Protein AF-A0A378MW44-F1 (afdb_monomer)

Nearest PDB structures (foldseek):
  3v97-assembly2_B  TM=9.265E-01  e=2.730E-07  Escherichia coli K-12
  3v8v-assembly2_B  TM=9.244E-01  e=1.580E-06  Escherichia coli K-12
  3bus-assembly2_B  TM=8.574E-01  e=3.652E-01  Lentzea aerocolonigenes
  1vq1-assembly2_B  TM=9.169E-01  e=4.653E-01  Thermotoga maritima MSB8
  6zqg-assembly1_JL  TM=7.078E-01  e=7.109E-01  Saccharomyces cerevisiae S288C

Sequence (117 aa):
MCGSGTLLIEAAQIAANIAPQLHRKHWGFNAWKGHQQAMWKAVLDEAFRNVELGAVGENCNSSLQKMFFGFDLDHRVLTKAKQNAKNAGVDHLIQWQQGDVAALKKSDSGKNRHGGV

Foldseek 3Di:
DCFLVVVVLVVLCVVLVQDPCLVPPDDPCPPPPPDDVVVVVVVSVVNVVSNVCSCVDPSNDVPLQQQEEAEDQDVVRLVSNLVVSVVSVRNRNYHYDYDDPVPDDDDPPPDPDDDDD

pLDDT: mean 84.61, std 18.56, range [35.59, 98.25]

Organism: Mannheimia haemolytica (NCBI:txid75985)

Mean predicted aligned error: 7.58 Å

Radius of gyration: 18.02 Å; Cα contacts (8 Å, |Δi|>4): 115; chains: 1; bounding box: 45×41×47 Å

Solvent-accessible surface area (backbone atoms only — not comparable to full-atom values): 7178 Å² total; per-residue (Å²): 105,38,56,59,30,59,72,60,44,57,50,44,30,60,75,49,53,44,56,83,70,74,86,61,89,79,59,85,55,78,81,39,91,84,53,58,64,69,62,53,48,52,56,51,52,51,45,52,49,44,35,54,46,48,58,69,36,94,88,34,49,100,73,66,59,63,78,40,78,40,32,22,72,52,62,70,35,46,54,48,16,53,52,48,21,51,77,69,75,43,40,78,40,46,43,77,46,76,38,56,70,91,73,66,71,87,76,84,88,73,83,86,82,85,86,82,132

Structure (mmCIF, N/CA/C/O backbone):
data_AF-A0A378MW44-F1
#
_entry.id   AF-A0A378MW44-F1
#
loop_
_atom_site.group_PDB
_atom_site.id
_atom_site.type_symbol
_atom_site.label_atom_id
_atom_site.label_alt_id
_atom_site.label_comp_id
_atom_site.label_asym_id
_atom_site.label_entity_id
_atom_site.label_seq_id
_atom_site.pdbx_PDB_ins_code
_atom_site.Cartn_x
_atom_site.Cartn_y
_atom_site.Cartn_z
_atom_site.occupancy
_atom_site.B_iso_or_equiv
_atom_site.auth_seq_id
_atom_site.auth_comp_id
_atom_site.auth_asym_id
_atom_site.auth_atom_id
_atom_site.pdbx_PDB_model_num
ATOM 1 N N . MET A 1 1 ? 4.199 -1.643 -17.427 1.00 92.38 1 MET A N 1
ATOM 2 C CA . MET A 1 1 ? 3.154 -0.615 -17.266 1.00 92.38 1 MET A CA 1
ATOM 3 C C . MET A 1 1 ? 2.516 -0.792 -15.900 1.00 92.38 1 MET A C 1
ATOM 5 O O . MET A 1 1 ? 1.745 -1.726 -15.720 1.00 92.38 1 MET A O 1
ATOM 9 N N . CYS A 1 2 ? 2.885 0.033 -14.923 1.00 95.81 2 CYS A N 1
ATOM 10 C CA . CYS A 1 2 ? 2.317 0.010 -13.572 1.00 95.81 2 CYS A CA 1
ATOM 11 C C . CYS A 1 2 ? 1.408 1.215 -13.290 1.00 95.81 2 CYS A C 1
ATOM 13 O O . CYS A 1 2 ? 0.735 1.233 -12.258 1.00 95.81 2 CYS A O 1
ATOM 15 N N . GLY A 1 3 ? 1.381 2.218 -14.175 1.00 97.38 3 GLY A N 1
ATOM 16 C CA . GLY A 1 3 ? 0.568 3.419 -14.023 1.00 97.38 3 GLY A CA 1
ATOM 17 C C . GLY A 1 3 ? 0.812 4.111 -12.682 1.00 97.38 3 GLY A C 1
ATOM 18 O O . GLY A 1 3 ? 1.950 4.360 -12.288 1.00 97.38 3 GLY A O 1
ATOM 19 N N . SER A 1 4 ? -0.275 4.382 -11.955 1.00 96.94 4 SER A N 1
ATOM 20 C CA . SER A 1 4 ? -0.276 4.970 -10.607 1.00 96.94 4 SER A CA 1
ATOM 21 C C . SER A 1 4 ? 0.200 4.028 -9.496 1.00 96.94 4 SER A C 1
ATOM 23 O O . SER A 1 4 ? 0.205 4.433 -8.333 1.00 96.94 4 SER A O 1
ATOM 25 N N . GLY A 1 5 ? 0.555 2.783 -9.821 1.00 97.56 5 GLY A N 1
ATOM 26 C CA . GLY A 1 5 ? 1.094 1.809 -8.877 1.00 97.56 5 GLY A CA 1
ATOM 27 C C . GLY A 1 5 ? 0.061 1.053 -8.042 1.00 97.56 5 GLY A C 1
ATOM 28 O O . GLY A 1 5 ? 0.467 0.228 -7.233 1.00 97.56 5 GLY A O 1
ATOM 29 N N . THR A 1 6 ? -1.244 1.281 -8.238 1.00 97.69 6 THR A N 1
ATOM 30 C CA . THR A 1 6 ? -2.317 0.736 -7.383 1.00 97.69 6 THR A CA 1
ATOM 31 C C . THR A 1 6 ? -2.202 -0.773 -7.174 1.00 97.69 6 THR A C 1
ATOM 33 O O . THR A 1 6 ? -2.151 -1.213 -6.037 1.00 97.69 6 THR A O 1
ATOM 36 N N . LEU A 1 7 ? -2.056 -1.565 -8.242 1.00 97.69 7 LEU A N 1
ATOM 37 C CA . LEU A 1 7 ? -1.959 -3.026 -8.117 1.00 97.69 7 LEU A CA 1
ATOM 38 C C . LEU A 1 7 ? -0.788 -3.480 -7.233 1.00 97.69 7 LEU A C 1
ATOM 40 O O . LEU A 1 7 ? -0.943 -4.402 -6.440 1.00 97.69 7 LEU A O 1
ATOM 44 N N . LEU A 1 8 ? 0.374 -2.832 -7.353 1.00 96.81 8 LEU A N 1
ATOM 45 C CA . LEU A 1 8 ? 1.544 -3.179 -6.543 1.00 96.81 8 LEU A CA 1
ATOM 46 C C . LEU A 1 8 ? 1.399 -2.704 -5.098 1.00 96.81 8 LEU A C 1
ATOM 48 O O . LEU A 1 8 ? 1.868 -3.386 -4.197 1.00 96.81 8 LEU A O 1
ATOM 52 N N . ILE A 1 9 ? 0.750 -1.560 -4.878 1.00 96.19 9 ILE A N 1
ATOM 53 C CA . ILE A 1 9 ? 0.501 -1.019 -3.538 1.00 96.19 9 ILE A CA 1
ATOM 54 C C . ILE A 1 9 ? -0.451 -1.933 -2.763 1.00 96.19 9 ILE A C 1
ATOM 56 O O . ILE A 1 9 ? -0.124 -2.323 -1.647 1.00 96.19 9 ILE A O 1
ATOM 60 N N . GLU A 1 10 ? -1.571 -2.335 -3.367 1.00 96.00 10 GLU A N 1
ATOM 61 C CA . GLU A 1 10 ? -2.523 -3.260 -2.738 1.00 96.00 10 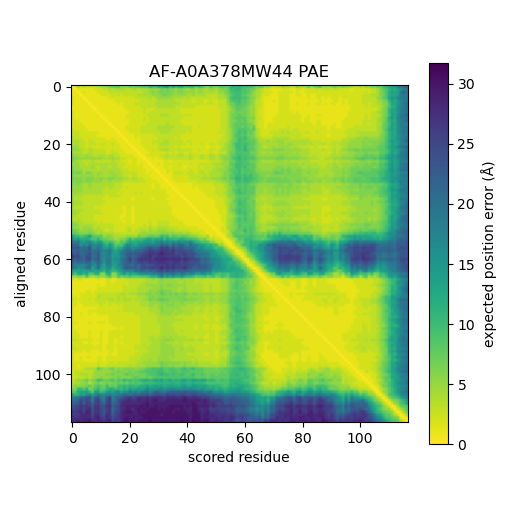GLU A CA 1
ATOM 62 C C . GLU A 1 10 ? -1.866 -4.625 -2.468 1.00 96.00 10 GLU A C 1
ATOM 64 O O . GLU A 1 10 ? -1.987 -5.175 -1.375 1.00 96.00 10 GLU A O 1
ATOM 69 N N . ALA A 1 11 ? -1.088 -5.150 -3.425 1.00 94.06 11 ALA A N 1
ATOM 70 C CA . ALA A 1 11 ? -0.354 -6.402 -3.237 1.00 94.06 11 ALA A CA 1
ATOM 71 C C . ALA A 1 11 ? 0.681 -6.310 -2.103 1.00 94.06 11 ALA A C 1
ATOM 73 O O . ALA A 1 11 ? 0.819 -7.248 -1.317 1.00 94.06 11 ALA A O 1
ATOM 74 N N . ALA A 1 12 ? 1.385 -5.182 -1.992 1.00 92.19 12 ALA A N 1
ATOM 75 C CA . ALA A 1 12 ? 2.344 -4.951 -0.921 1.00 92.19 12 ALA A CA 1
ATOM 76 C C . ALA A 1 12 ? 1.662 -4.828 0.448 1.00 92.19 12 ALA A C 1
ATOM 78 O O . ALA A 1 12 ? 2.181 -5.367 1.421 1.00 92.19 12 ALA A O 1
ATOM 79 N N . GLN A 1 13 ? 0.488 -4.193 0.532 1.00 91.50 13 GLN A N 1
ATOM 80 C CA . GLN A 1 13 ? -0.289 -4.130 1.774 1.00 91.50 13 GLN A CA 1
ATOM 81 C C . GLN A 1 13 ? -0.778 -5.511 2.213 1.00 91.50 13 GLN A C 1
ATOM 83 O O . GLN A 1 13 ? -0.638 -5.854 3.385 1.00 91.50 13 GLN A O 1
ATOM 88 N N . ILE A 1 14 ? -1.265 -6.333 1.277 1.00 89.62 14 ILE A N 1
ATOM 89 C CA . ILE A 1 14 ? -1.648 -7.724 1.558 1.00 89.62 14 ILE A CA 1
ATOM 90 C C . ILE A 1 14 ? -0.438 -8.519 2.067 1.00 89.62 14 ILE A C 1
ATOM 92 O O . ILE A 1 14 ? -0.530 -9.181 3.097 1.00 89.62 14 ILE A O 1
ATOM 96 N N . ALA A 1 15 ? 0.705 -8.429 1.378 1.00 87.38 15 ALA A N 1
ATOM 97 C CA . ALA A 1 15 ? 1.917 -9.160 1.752 1.00 87.38 15 ALA A CA 1
ATOM 98 C C . ALA A 1 15 ? 2.479 -8.727 3.117 1.00 87.38 15 ALA A C 1
ATOM 100 O O . ALA A 1 15 ? 2.982 -9.562 3.864 1.00 87.38 15 ALA A O 1
ATOM 101 N N . ALA A 1 16 ? 2.370 -7.439 3.449 1.00 85.56 16 ALA A N 1
ATOM 102 C CA . ALA A 1 16 ? 2.794 -6.880 4.730 1.00 85.56 16 ALA A CA 1
ATOM 103 C C . ALA A 1 16 ? 1.727 -6.992 5.835 1.00 85.56 16 ALA A C 1
ATOM 105 O O . ALA A 1 16 ? 1.930 -6.468 6.928 1.00 85.56 16 ALA A O 1
ATOM 106 N N . ASN A 1 17 ? 0.589 -7.643 5.560 1.00 87.44 17 ASN A N 1
ATOM 107 C CA . ASN A 1 17 ? -0.545 -7.748 6.479 1.00 87.44 17 ASN A CA 1
ATOM 108 C C . ASN A 1 17 ? -1.014 -6.380 7.029 1.00 87.44 17 ASN A C 1
ATOM 110 O O . ASN A 1 17 ? -1.396 -6.244 8.193 1.00 87.44 17 ASN A O 1
ATOM 114 N N . ILE A 1 18 ? -0.968 -5.344 6.188 1.00 90.00 18 ILE A N 1
ATOM 115 C CA . ILE A 1 18 ? -1.443 -4.001 6.522 1.00 90.00 18 ILE A CA 1
ATOM 116 C C . ILE A 1 18 ? -2.936 -3.942 6.224 1.00 90.00 18 ILE A C 1
ATOM 118 O O . ILE A 1 18 ? -3.364 -4.113 5.082 1.00 90.00 18 ILE A O 1
ATOM 122 N N . ALA A 1 19 ? -3.736 -3.664 7.254 1.00 92.75 19 ALA A N 1
ATOM 123 C CA . ALA A 1 19 ? -5.171 -3.497 7.087 1.00 92.75 19 ALA A CA 1
ATOM 124 C C . ALA A 1 19 ? -5.484 -2.349 6.104 1.00 92.75 19 ALA A C 1
ATOM 126 O O . ALA A 1 19 ? -4.857 -1.282 6.165 1.00 92.75 19 ALA A O 1
ATOM 127 N N . PRO A 1 20 ? -6.479 -2.515 5.217 1.00 91.62 20 PRO A N 1
ATOM 128 C CA . PRO A 1 20 ? -6.859 -1.459 4.294 1.00 91.62 20 PRO A CA 1
ATOM 129 C C . PRO A 1 20 ? -7.314 -0.219 5.067 1.00 91.62 20 PRO A C 1
ATOM 131 O O . PRO A 1 20 ? -8.009 -0.314 6.079 1.00 91.62 20 PRO A O 1
ATOM 134 N N . GLN A 1 21 ? -6.950 0.964 4.564 1.00 90.88 21 GLN A N 1
ATOM 135 C CA . GLN A 1 21 ? -7.346 2.252 5.149 1.00 90.88 21 GLN A CA 1
ATOM 136 C C . GLN A 1 21 ? -6.931 2.441 6.624 1.00 90.88 21 GLN A C 1
ATOM 138 O O . GLN A 1 21 ? -7.547 3.246 7.323 1.00 90.88 21 GLN A O 1
ATOM 143 N N . LEU A 1 22 ? -5.872 1.771 7.097 1.00 91.44 22 LEU A N 1
ATOM 144 C CA . LEU A 1 22 ? -5.400 1.857 8.489 1.00 91.44 22 LEU A CA 1
ATOM 145 C C . LEU A 1 22 ? -5.190 3.303 8.983 1.00 91.44 22 LEU A C 1
ATOM 147 O O . LEU A 1 22 ? -5.496 3.633 10.124 1.00 91.44 22 LEU A O 1
ATOM 151 N N . HIS A 1 23 ? -4.720 4.197 8.109 1.00 89.00 23 HIS A N 1
ATOM 152 C CA . HIS A 1 23 ? -4.473 5.608 8.437 1.00 89.00 23 HIS A CA 1
ATOM 153 C C . HIS A 1 23 ? -5.666 6.539 8.163 1.00 89.00 23 HIS A C 1
ATOM 155 O O . HIS A 1 23 ? -5.548 7.766 8.271 1.00 89.00 23 HIS A O 1
ATOM 161 N N . ARG A 1 24 ? -6.830 5.995 7.787 1.00 93.31 24 ARG A N 1
ATOM 162 C CA . ARG A 1 24 ? -8.031 6.791 7.532 1.00 93.31 24 ARG A CA 1
ATOM 163 C C . ARG A 1 24 ? -8.563 7.378 8.838 1.00 93.31 24 ARG A C 1
ATOM 165 O O . ARG A 1 24 ? -8.966 6.662 9.747 1.00 93.31 24 ARG A O 1
ATOM 172 N N . LYS A 1 25 ? -8.638 8.709 8.887 1.00 91.38 25 LYS A N 1
ATOM 173 C CA . LYS A 1 25 ? -9.014 9.464 10.095 1.00 91.38 25 LYS A CA 1
ATOM 174 C C . LYS A 1 25 ? -10.516 9.483 10.397 1.00 91.38 25 LYS A C 1
ATOM 176 O O . LYS A 1 25 ? -10.896 9.674 11.546 1.00 91.38 25 LYS A O 1
ATOM 181 N N . HIS A 1 26 ? -11.367 9.317 9.381 1.00 94.00 26 HIS A N 1
ATOM 182 C CA . HIS A 1 26 ? -12.817 9.500 9.513 1.00 94.00 26 HIS A CA 1
ATOM 183 C C . HIS A 1 26 ? -13.608 8.457 8.729 1.00 94.00 26 HIS A C 1
ATOM 185 O O . HIS A 1 26 ? -13.335 8.200 7.558 1.00 94.00 26 HIS A O 1
ATOM 191 N N . TRP A 1 27 ? -14.656 7.928 9.336 1.00 96.31 27 TRP A N 1
ATOM 192 C CA . TRP A 1 27 ? -15.558 6.918 8.801 1.00 96.31 27 TRP A CA 1
ATOM 193 C C . TRP A 1 27 ? -17.007 7.392 8.913 1.00 96.31 27 TRP A C 1
ATOM 195 O O . TRP A 1 27 ? -17.349 8.185 9.788 1.00 96.31 27 TRP A O 1
ATOM 205 N N . GLY A 1 28 ? -17.882 6.893 8.035 1.00 96.19 28 GLY A N 1
ATOM 206 C CA . GLY A 1 28 ? -19.295 7.297 8.028 1.00 96.19 28 GLY A CA 1
ATOM 207 C C . GLY A 1 28 ? -20.020 6.993 9.344 1.00 96.19 28 GLY A C 1
ATOM 208 O O . GLY A 1 28 ? -20.922 7.724 9.739 1.00 96.19 28 GLY A O 1
ATOM 209 N N . PHE A 1 29 ? -19.578 5.964 10.072 1.00 96.38 29 PHE A N 1
ATOM 210 C CA . PHE A 1 29 ? -20.147 5.601 11.367 1.00 96.38 29 PHE A CA 1
ATOM 211 C C . PHE A 1 29 ? -19.723 6.522 12.520 1.00 96.38 29 PHE A C 1
ATOM 213 O O . PHE A 1 29 ? -20.348 6.456 13.570 1.00 96.38 29 PHE A O 1
ATOM 220 N N . ASN A 1 30 ? -18.731 7.413 12.365 1.00 93.94 30 ASN A N 1
ATOM 221 C CA . ASN A 1 30 ? -18.310 8.299 13.463 1.00 93.94 30 ASN A CA 1
ATOM 222 C C . ASN A 1 30 ? -19.426 9.239 13.951 1.00 93.94 30 ASN A C 1
ATOM 224 O O . ASN A 1 30 ? -19.414 9.639 15.109 1.00 93.94 30 ASN A O 1
ATOM 228 N N . ALA A 1 31 ? -20.379 9.591 13.082 1.00 94.62 31 ALA A N 1
ATOM 229 C CA . ALA A 1 31 ? -21.517 10.450 13.420 1.00 94.62 31 ALA A CA 1
ATOM 230 C C . ALA A 1 31 ? -22.795 9.662 13.773 1.00 94.62 31 ALA A C 1
ATOM 232 O O . ALA A 1 31 ? -23.840 10.253 14.050 1.00 94.62 31 ALA A O 1
ATOM 233 N N . TRP A 1 32 ? -22.749 8.328 13.738 1.00 97.50 32 TRP A N 1
ATOM 234 C CA . TRP A 1 32 ? -23.921 7.495 13.982 1.00 97.50 32 TRP A CA 1
ATOM 235 C C . TRP A 1 32 ? -24.135 7.273 15.483 1.00 97.50 32 TRP A C 1
ATOM 237 O O . TRP A 1 32 ? -23.243 6.803 16.179 1.00 97.50 32 TRP A O 1
ATOM 247 N N . LYS A 1 33 ? -25.346 7.546 15.990 1.00 96.44 33 LYS A N 1
ATOM 248 C CA . LYS A 1 33 ? -25.677 7.396 17.424 1.00 96.44 33 LYS A CA 1
ATOM 249 C C . LYS A 1 33 ? -25.528 5.963 17.954 1.00 96.44 33 LYS A C 1
ATOM 251 O O . LYS A 1 33 ? -25.328 5.788 19.148 1.00 96.44 33 LYS A O 1
ATOM 256 N N . GLY A 1 34 ? -25.631 4.957 17.083 1.00 97.44 34 GLY A N 1
ATOM 257 C CA . GLY A 1 34 ? -25.405 3.549 17.432 1.00 97.44 34 GLY A CA 1
ATOM 258 C C . GLY A 1 34 ? -23.934 3.124 17.395 1.00 97.44 34 GLY A C 1
ATOM 259 O O . GLY A 1 34 ? -23.634 1.949 17.598 1.00 97.44 34 GLY A O 1
ATOM 260 N N . HIS A 1 35 ? -23.012 4.046 17.102 1.00 97.69 35 HIS A N 1
ATOM 261 C CA . HIS A 1 35 ? -21.598 3.726 17.012 1.00 97.69 35 HIS A CA 1
ATOM 262 C C . HIS A 1 35 ? -21.024 3.333 18.372 1.00 97.69 35 HIS A C 1
ATOM 264 O O . HIS A 1 35 ? -21.054 4.088 19.342 1.00 97.69 35 HIS A O 1
ATOM 270 N N . GLN A 1 36 ? -20.434 2.144 18.412 1.00 97.38 36 GLN A N 1
ATOM 271 C CA . GLN A 1 36 ? -19.762 1.619 19.588 1.00 97.38 36 GLN A CA 1
ATOM 272 C C . GLN A 1 36 ? -18.267 1.938 19.511 1.00 97.38 36 GLN A C 1
ATOM 274 O O . GLN A 1 36 ? -17.462 1.139 19.027 1.00 97.38 36 GLN A O 1
ATOM 279 N N . GLN A 1 37 ? -17.901 3.122 20.005 1.00 95.62 37 GLN A N 1
ATOM 280 C CA . GLN A 1 37 ? -16.532 3.646 19.941 1.00 95.62 37 GLN A CA 1
ATOM 281 C C . GLN A 1 37 ? -15.495 2.695 20.562 1.00 95.62 37 GLN A C 1
ATOM 283 O O . GLN A 1 37 ? -14.395 2.560 20.031 1.00 95.62 37 GLN A O 1
ATOM 288 N N . ALA A 1 38 ? -15.837 2.018 21.664 1.00 96.69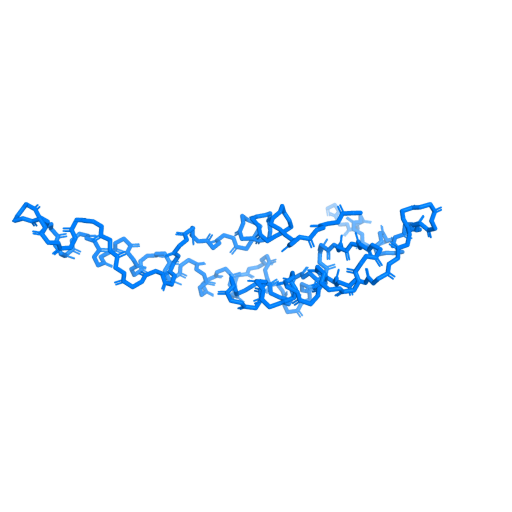 38 ALA A N 1
ATOM 289 C CA . ALA A 1 38 ? -14.929 1.094 22.344 1.00 96.69 38 ALA A CA 1
ATOM 290 C C . ALA A 1 38 ? -14.587 -0.133 21.481 1.00 96.69 38 ALA A C 1
ATOM 292 O O . ALA A 1 38 ? -13.416 -0.487 21.363 1.00 96.69 38 ALA A O 1
ATOM 293 N N . MET A 1 39 ? -15.586 -0.734 20.819 1.00 97.00 39 MET A N 1
ATOM 294 C CA . MET A 1 39 ? -15.354 -1.863 19.908 1.00 97.00 39 MET A CA 1
ATOM 295 C C . MET A 1 39 ? -14.520 -1.434 18.702 1.00 97.00 39 MET A C 1
ATOM 297 O O . MET A 1 39 ? -13.591 -2.132 18.310 1.00 97.00 39 MET A O 1
ATOM 301 N N . TRP A 1 40 ? -14.806 -0.256 18.144 1.00 96.50 40 TRP A N 1
ATOM 302 C CA . TRP A 1 40 ? -14.028 0.267 17.025 1.00 96.50 40 TRP A CA 1
ATOM 303 C C . TRP A 1 40 ? -12.572 0.549 17.404 1.00 96.50 40 TRP A C 1
ATOM 305 O O . TRP A 1 40 ? -11.666 0.209 16.646 1.00 96.50 40 TRP A O 1
ATOM 315 N N . LYS A 1 41 ? -12.335 1.109 18.597 1.00 95.94 41 LYS A N 1
ATOM 316 C CA . LYS A 1 41 ? -10.978 1.305 19.110 1.00 95.94 41 LYS A CA 1
ATOM 317 C C . LYS A 1 41 ? -10.235 -0.029 19.230 1.00 95.94 41 LYS A C 1
ATOM 319 O O . LYS A 1 41 ? -9.100 -0.102 18.781 1.00 95.94 41 LYS A O 1
ATOM 324 N N . ALA A 1 42 ? -10.873 -1.068 19.769 1.00 97.69 42 ALA A N 1
ATOM 325 C CA . ALA A 1 42 ? -10.251 -2.385 19.903 1.00 97.69 42 ALA A CA 1
ATOM 326 C C . ALA A 1 42 ? -9.832 -2.975 18.542 1.00 97.69 42 ALA A C 1
ATOM 328 O O . ALA A 1 42 ? -8.704 -3.441 18.404 1.00 97.69 42 ALA A O 1
ATOM 329 N N . VAL A 1 43 ? -10.698 -2.878 17.525 1.00 96.12 43 VAL A N 1
ATOM 330 C CA . VAL A 1 43 ? -10.391 -3.326 16.152 1.00 96.12 43 VAL A CA 1
ATOM 331 C C . VAL A 1 43 ? -9.229 -2.533 15.543 1.00 96.12 43 VAL A C 1
ATOM 333 O O . VAL A 1 43 ? -8.343 -3.115 14.919 1.00 96.12 43 VAL A O 1
ATOM 336 N N . LEU A 1 44 ? -9.201 -1.208 15.726 1.00 95.44 44 LEU A N 1
ATOM 337 C CA . LEU A 1 44 ? -8.096 -0.377 15.240 1.00 95.44 44 LEU A CA 1
ATOM 338 C C . LEU A 1 44 ? -6.776 -0.690 15.950 1.00 95.44 44 LEU A C 1
ATOM 340 O O . LEU A 1 44 ? -5.752 -0.824 15.283 1.00 95.44 44 LEU A O 1
ATOM 344 N N . ASP A 1 45 ? -6.795 -0.811 17.278 1.00 95.56 45 ASP A N 1
ATOM 345 C CA . ASP A 1 45 ? -5.611 -1.139 18.076 1.00 95.56 45 ASP A CA 1
ATOM 346 C C . ASP A 1 45 ? -5.035 -2.501 17.653 1.00 95.56 45 ASP A C 1
ATOM 348 O O . ASP A 1 45 ? -3.820 -2.650 17.508 1.00 95.56 45 ASP A O 1
ATOM 352 N N . GLU A 1 46 ? -5.900 -3.486 17.392 1.00 94.69 46 GLU A N 1
ATOM 353 C CA . GLU A 1 46 ? -5.496 -4.785 16.856 1.00 94.69 46 GLU A CA 1
ATOM 354 C C . GLU A 1 46 ? -4.829 -4.656 15.481 1.00 94.69 46 GLU A C 1
ATOM 356 O O . GLU A 1 46 ? -3.762 -5.233 15.260 1.00 94.69 46 GLU A O 1
ATOM 361 N N . ALA A 1 47 ? -5.412 -3.873 14.572 1.00 93.38 47 ALA A N 1
ATOM 362 C CA . ALA A 1 47 ? -4.852 -3.662 13.242 1.00 93.38 47 ALA A CA 1
ATOM 363 C C . ALA A 1 47 ? -3.468 -2.987 13.290 1.00 93.38 47 ALA A C 1
ATOM 365 O O . ALA A 1 47 ? -2.561 -3.412 12.576 1.00 93.38 47 ALA A O 1
ATOM 366 N N . PHE A 1 48 ? -3.271 -1.988 14.160 1.00 92.31 48 PHE A N 1
ATOM 367 C CA . PHE A 1 48 ? -1.955 -1.368 14.366 1.00 92.31 48 PHE A CA 1
ATOM 368 C C . PHE A 1 48 ? -0.938 -2.352 14.947 1.00 92.31 48 PHE A C 1
ATOM 370 O O . PHE A 1 48 ? 0.185 -2.438 14.446 1.00 92.31 48 PHE A O 1
ATOM 377 N N . ARG A 1 49 ? -1.340 -3.141 15.949 1.00 91.19 49 ARG A N 1
ATOM 378 C CA . ARG A 1 49 ? -0.486 -4.171 16.550 1.00 91.19 49 ARG A CA 1
ATOM 379 C C . ARG A 1 49 ? -0.058 -5.224 15.526 1.00 91.19 49 ARG A C 1
ATOM 381 O O . ARG A 1 49 ? 1.083 -5.668 15.561 1.00 91.19 49 ARG A O 1
ATOM 388 N N . ASN A 1 50 ? -0.937 -5.612 14.601 1.00 86.44 50 ASN A N 1
ATOM 389 C CA . ASN A 1 50 ? -0.603 -6.574 13.547 1.00 86.44 50 ASN A CA 1
ATOM 390 C C . ASN A 1 50 ? 0.461 -6.041 12.579 1.00 86.44 50 ASN A C 1
ATOM 392 O O . ASN A 1 50 ? 1.307 -6.817 12.142 1.00 86.44 50 ASN A O 1
ATOM 396 N N . VAL A 1 51 ? 0.460 -4.737 12.284 1.00 85.44 51 VAL A N 1
ATOM 397 C CA . VAL A 1 51 ? 1.515 -4.107 11.473 1.00 85.44 51 VAL A CA 1
ATOM 398 C C . VAL A 1 51 ? 2.839 -4.055 12.234 1.00 85.44 51 VAL A C 1
ATOM 400 O O . VAL A 1 51 ? 3.878 -4.365 11.662 1.00 85.44 51 VAL A O 1
ATOM 403 N N . GLU A 1 52 ? 2.815 -3.717 13.525 1.00 79.94 52 GLU A N 1
ATOM 404 C CA . GLU A 1 52 ? 4.021 -3.694 14.362 1.00 79.94 52 GLU A CA 1
ATOM 405 C C . GLU A 1 52 ? 4.626 -5.097 14.523 1.00 79.94 52 GLU A C 1
ATOM 407 O O . GLU A 1 52 ? 5.812 -5.296 14.276 1.00 79.94 52 GLU A O 1
ATOM 412 N N . LEU A 1 53 ? 3.807 -6.106 14.832 1.00 74.31 53 LEU A N 1
ATOM 413 C CA . LEU A 1 53 ? 4.247 -7.503 14.898 1.00 74.31 53 LEU A CA 1
ATOM 414 C C . LEU A 1 53 ? 4.690 -8.032 13.531 1.00 74.31 53 LEU A C 1
ATOM 416 O O . LEU A 1 53 ? 5.666 -8.767 13.454 1.00 74.31 53 LEU A O 1
ATOM 420 N N . GLY A 1 54 ? 4.016 -7.638 12.451 1.00 65.50 54 GLY A N 1
ATOM 421 C CA . GLY A 1 54 ? 4.405 -7.944 11.073 1.00 65.50 54 GLY A CA 1
ATOM 422 C C . GLY A 1 54 ? 5.667 -7.217 10.599 1.00 65.50 54 GLY A C 1
ATOM 423 O O . GLY A 1 54 ? 6.157 -7.540 9.523 1.00 65.50 54 GLY A O 1
ATOM 424 N N . ALA A 1 55 ? 6.192 -6.270 11.385 1.00 58.06 55 ALA A N 1
ATOM 425 C CA . ALA A 1 55 ? 7.510 -5.659 11.212 1.00 58.06 55 ALA A CA 1
ATOM 426 C C . ALA A 1 55 ? 8.592 -6.290 12.118 1.00 58.06 55 ALA A C 1
ATOM 428 O O . ALA A 1 55 ? 9.780 -6.087 11.874 1.00 58.06 55 ALA A O 1
ATOM 429 N N . VAL A 1 56 ? 8.194 -7.061 13.142 1.00 49.03 56 VAL A N 1
ATOM 430 C CA . VAL A 1 56 ? 9.076 -7.671 14.161 1.00 49.03 56 VAL A CA 1
ATOM 431 C C . VAL A 1 56 ? 9.139 -9.214 14.072 1.00 49.03 56 VAL A C 1
ATOM 433 O O . VAL A 1 56 ? 10.071 -9.822 14.591 1.00 49.03 56 VAL A O 1
ATOM 436 N N . GLY A 1 57 ? 8.177 -9.869 13.418 1.00 43.81 57 GLY A N 1
ATOM 437 C CA . GLY A 1 57 ? 8.062 -11.327 13.302 1.00 43.81 57 GLY A CA 1
ATOM 438 C C . GLY A 1 57 ? 9.060 -12.011 12.351 1.00 43.81 57 GLY A C 1
ATOM 439 O O . GLY A 1 57 ? 9.723 -11.396 11.523 1.00 43.81 57 GLY A O 1
ATOM 440 N N . GLU A 1 58 ? 9.125 -13.341 12.424 1.00 43.00 58 GLU A N 1
ATOM 441 C CA . GLU A 1 58 ? 10.089 -14.201 11.705 1.00 43.00 58 GLU A CA 1
ATOM 442 C C . GLU A 1 58 ? 10.037 -14.089 10.161 1.00 43.00 58 GLU A C 1
ATOM 444 O O . GLU A 1 58 ? 10.988 -14.461 9.474 1.00 43.00 58 GLU A O 1
ATOM 449 N N . ASN A 1 59 ? 8.965 -13.508 9.607 1.00 44.12 59 ASN A N 1
ATOM 450 C CA . ASN A 1 59 ? 8.756 -13.324 8.162 1.00 44.12 59 ASN A CA 1
ATOM 451 C C . ASN A 1 59 ? 9.203 -11.946 7.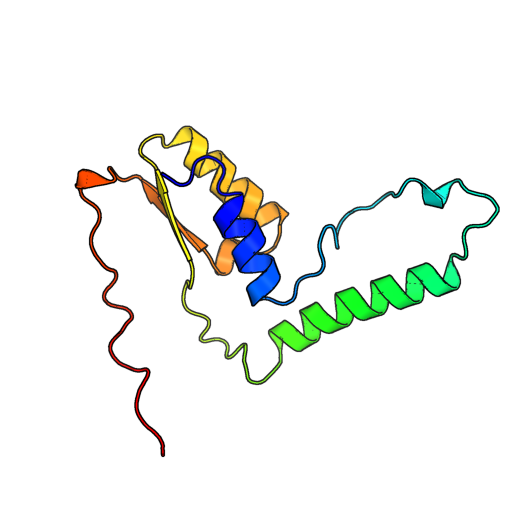646 1.00 44.12 59 ASN A C 1
ATOM 453 O O . ASN A 1 59 ? 9.347 -11.745 6.440 1.00 44.12 59 ASN A O 1
ATOM 457 N N . CYS A 1 60 ? 9.448 -11.003 8.549 1.00 44.38 60 CYS A N 1
ATOM 458 C CA . CYS A 1 60 ? 10.006 -9.684 8.276 1.00 44.38 60 CYS A CA 1
ATOM 459 C C . CYS A 1 60 ? 11.384 -9.611 8.925 1.00 44.38 60 CYS A C 1
ATOM 461 O O . CYS A 1 60 ? 11.702 -8.751 9.741 1.00 44.38 60 CYS A O 1
ATOM 463 N N . ASN A 1 61 ? 12.238 -10.545 8.522 1.00 43.06 61 ASN A N 1
ATOM 464 C CA . ASN A 1 61 ? 13.665 -10.332 8.619 1.00 43.06 61 ASN A CA 1
ATOM 465 C C . ASN A 1 61 ? 13.938 -8.945 8.004 1.00 43.06 61 ASN A C 1
ATOM 467 O O . ASN A 1 61 ? 13.411 -8.629 6.933 1.00 43.06 61 ASN A O 1
ATOM 471 N N . SER A 1 62 ? 14.796 -8.136 8.617 1.00 45.97 62 SER A N 1
ATOM 472 C CA . SER A 1 62 ? 15.345 -6.865 8.098 1.00 45.97 62 SER A CA 1
ATOM 473 C C . SER A 1 62 ? 16.016 -6.985 6.708 1.00 45.97 62 SER A C 1
ATOM 475 O O . SER A 1 62 ? 16.579 -6.036 6.169 1.00 45.97 62 SER A O 1
ATOM 477 N N . SER A 1 63 ? 15.902 -8.172 6.116 1.00 47.44 63 SER A N 1
ATOM 478 C CA . SER A 1 63 ? 16.229 -8.626 4.778 1.00 47.44 63 SER A CA 1
ATOM 479 C C . SER A 1 63 ? 15.034 -8.645 3.809 1.00 47.44 63 SER A C 1
ATOM 481 O O . SER A 1 63 ? 15.154 -9.309 2.778 1.00 47.44 63 SER A O 1
ATOM 483 N N . LEU A 1 64 ? 13.893 -7.985 4.083 1.00 52.19 64 LEU A N 1
ATOM 484 C CA . LEU A 1 64 ? 12.833 -7.783 3.078 1.00 52.19 64 LEU A CA 1
ATOM 485 C C . LEU A 1 64 ? 13.378 -6.916 1.933 1.00 52.19 64 LEU A C 1
ATOM 487 O O . LEU A 1 64 ? 13.213 -5.701 1.861 1.00 52.19 64 LEU A O 1
ATOM 491 N N . GLN A 1 65 ? 14.093 -7.590 1.037 1.00 61.31 65 GLN A N 1
ATOM 492 C CA . GLN A 1 65 ? 14.501 -7.095 -0.257 1.00 61.31 65 GLN A CA 1
ATOM 493 C C . GLN A 1 65 ? 13.249 -6.630 -0.994 1.00 61.31 65 GLN A C 1
ATOM 495 O O . GLN A 1 65 ? 12.185 -7.235 -0.863 1.00 61.31 65 GLN A O 1
ATOM 500 N N . LYS A 1 66 ? 13.393 -5.566 -1.786 1.00 70.94 66 LYS A N 1
ATOM 501 C CA . LYS A 1 66 ? 12.345 -5.037 -2.665 1.00 70.94 66 LYS A CA 1
ATOM 502 C C . LYS A 1 66 ? 11.669 -6.203 -3.396 1.00 70.94 66 LYS A C 1
ATOM 504 O O . LYS A 1 66 ? 12.281 -6.835 -4.257 1.00 70.94 66 LYS A O 1
ATOM 509 N N . MET A 1 67 ? 10.441 -6.518 -2.992 1.00 82.88 67 MET A N 1
ATOM 510 C CA . MET A 1 67 ? 9.717 -7.716 -3.427 1.00 82.88 67 MET A CA 1
ATOM 511 C C . MET A 1 67 ? 8.927 -7.441 -4.705 1.00 82.88 67 MET A C 1
ATOM 513 O O . MET A 1 67 ? 8.742 -8.327 -5.539 1.00 82.88 67 MET A O 1
ATOM 517 N N . PHE A 1 68 ? 8.498 -6.193 -4.872 1.00 91.94 68 PHE A N 1
ATOM 518 C CA . PHE A 1 68 ? 7.684 -5.749 -5.990 1.00 91.94 68 PHE A CA 1
ATOM 519 C C . PHE A 1 68 ? 8.485 -4.821 -6.900 1.00 91.94 68 PHE A C 1
ATOM 521 O O . PHE A 1 68 ? 9.291 -4.012 -6.439 1.00 91.94 68 PHE A O 1
ATOM 528 N N . PHE A 1 69 ? 8.233 -4.906 -8.205 1.00 94.19 69 PHE A N 1
ATOM 529 C CA . PHE A 1 69 ? 8.906 -4.090 -9.212 1.00 94.19 69 PHE A CA 1
ATOM 530 C C . PHE A 1 69 ? 7.871 -3.447 -10.137 1.00 94.19 69 PHE A C 1
ATOM 532 O O . PHE A 1 69 ? 7.121 -4.140 -10.823 1.00 94.19 69 PHE A O 1
ATOM 539 N N . GLY A 1 70 ? 7.827 -2.117 -10.149 1.00 95.38 70 GLY A N 1
ATOM 540 C CA . GLY A 1 70 ? 6.930 -1.319 -10.974 1.00 95.38 70 GLY A CA 1
ATOM 541 C C . GLY A 1 70 ? 7.676 -0.614 -12.095 1.00 95.38 70 GLY A C 1
ATOM 542 O O . GLY A 1 70 ? 8.562 0.202 -11.838 1.00 95.38 70 GLY A O 1
ATOM 543 N N . PHE A 1 71 ? 7.278 -0.910 -13.333 1.00 96.31 71 PHE A N 1
ATOM 544 C CA . PHE A 1 71 ? 7.823 -0.289 -14.535 1.00 96.31 71 PHE A CA 1
ATOM 545 C C . PHE A 1 71 ? 6.748 0.446 -15.315 1.00 96.31 71 PHE A C 1
ATOM 547 O O . PHE A 1 71 ? 5.703 -0.136 -15.631 1.00 96.31 71 PHE A O 1
ATOM 554 N N . ASP A 1 72 ? 7.036 1.684 -15.696 1.00 97.25 72 ASP A N 1
ATOM 555 C CA . ASP A 1 72 ? 6.212 2.444 -16.629 1.00 97.25 72 ASP A CA 1
ATOM 556 C C . ASP A 1 72 ? 7.061 3.295 -17.573 1.00 97.25 72 ASP A C 1
ATOM 558 O O . ASP A 1 72 ? 8.188 3.671 -17.244 1.00 97.25 72 ASP A O 1
ATOM 562 N N . LEU A 1 73 ? 6.509 3.604 -18.745 1.00 96.69 73 LEU A N 1
ATOM 563 C CA . LEU A 1 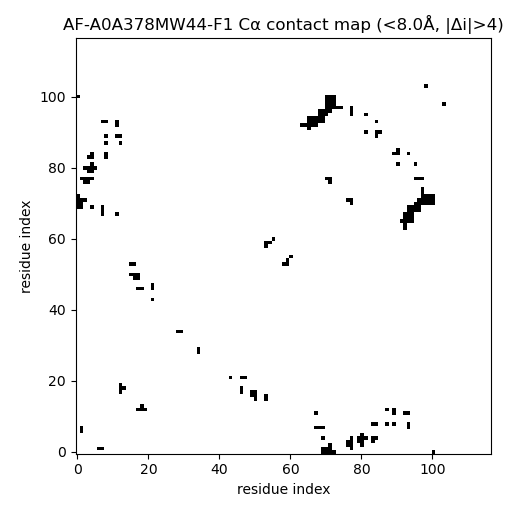73 ? 7.173 4.442 -19.736 1.00 96.69 73 LEU A CA 1
ATOM 564 C C . LEU A 1 73 ? 7.099 5.921 -19.331 1.00 96.69 73 LEU A C 1
ATOM 566 O O . LEU A 1 73 ? 8.058 6.668 -19.540 1.00 96.69 73 LEU A O 1
ATOM 570 N N . ASP A 1 74 ? 5.982 6.347 -18.730 1.00 96.94 74 ASP A N 1
ATOM 571 C CA . ASP A 1 74 ? 5.761 7.741 -18.343 1.00 96.94 74 ASP A CA 1
ATOM 572 C C . ASP A 1 74 ? 6.296 8.027 -16.928 1.00 96.94 74 ASP A C 1
ATOM 574 O O . ASP A 1 74 ? 5.760 7.590 -15.907 1.00 96.94 74 ASP A O 1
ATOM 578 N N . HIS A 1 75 ? 7.350 8.838 -16.842 1.00 95.62 75 HIS A N 1
ATOM 579 C CA . HIS A 1 75 ? 7.923 9.262 -15.563 1.00 95.62 75 HIS A CA 1
ATOM 580 C C . HIS A 1 75 ? 6.909 9.968 -14.638 1.00 95.62 75 HIS A C 1
ATOM 582 O O . HIS A 1 75 ? 7.026 9.876 -13.414 1.00 95.62 75 HIS A O 1
ATOM 588 N N . ARG A 1 76 ? 5.885 10.642 -15.185 1.00 97.06 76 ARG A N 1
ATOM 589 C CA . ARG A 1 76 ? 4.879 11.377 -14.398 1.00 97.06 76 ARG A CA 1
ATOM 590 C C . ARG A 1 76 ? 4.003 10.430 -13.588 1.00 97.06 76 ARG A C 1
ATOM 592 O O . ARG A 1 76 ? 3.674 10.740 -12.441 1.00 97.06 76 ARG A O 1
ATOM 599 N N . VAL A 1 77 ? 3.632 9.277 -14.154 1.00 97.25 77 VAL A N 1
ATOM 600 C CA . VAL A 1 77 ? 2.838 8.280 -13.419 1.00 97.25 77 VAL A CA 1
ATOM 601 C C . VAL A 1 77 ? 3.687 7.572 -12.369 1.00 97.25 77 VAL A C 1
ATOM 603 O O . VAL A 1 77 ? 3.198 7.341 -11.268 1.00 97.25 77 VAL A O 1
ATOM 606 N N . LEU A 1 78 ? 4.981 7.3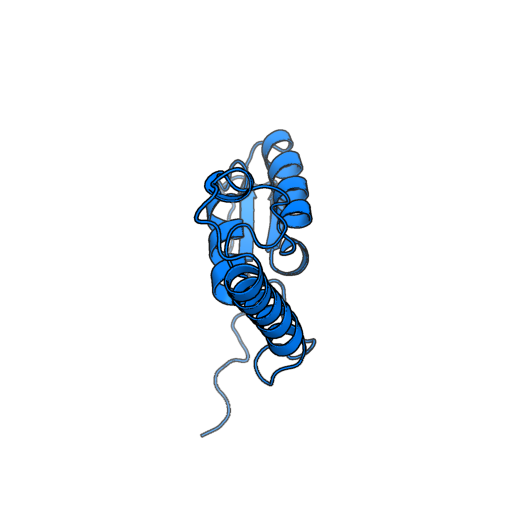64 -12.635 1.00 97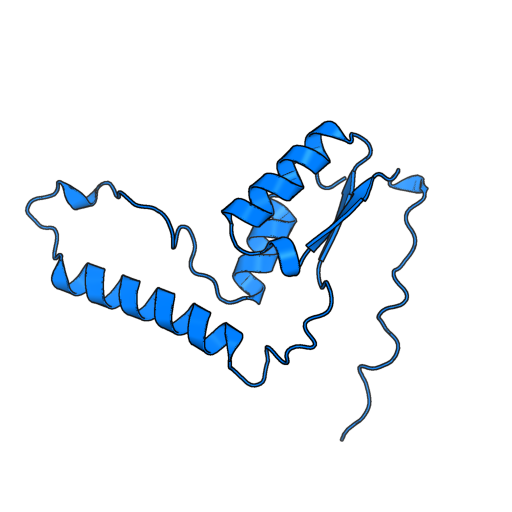.56 78 LEU A N 1
ATOM 607 C CA . LEU A 1 78 ? 5.916 6.813 -11.650 1.00 97.56 78 LEU A CA 1
ATOM 608 C C . LEU A 1 78 ? 6.132 7.740 -10.453 1.00 97.56 78 LEU A C 1
ATOM 610 O O . LEU A 1 78 ? 6.210 7.260 -9.324 1.00 97.56 78 LEU A O 1
ATOM 614 N N . THR A 1 79 ? 6.187 9.057 -10.659 1.00 97.50 79 THR A N 1
ATOM 615 C CA . THR A 1 79 ? 6.230 10.021 -9.546 1.00 97.50 79 THR A CA 1
ATOM 616 C C . THR A 1 79 ? 4.988 9.897 -8.663 1.00 97.50 79 THR A C 1
ATOM 618 O O . THR A 1 79 ? 5.108 9.837 -7.438 1.00 97.50 79 THR A O 1
ATOM 621 N N . LYS A 1 80 ? 3.798 9.777 -9.271 1.00 98.00 80 LYS A N 1
ATOM 622 C CA . LYS A 1 80 ? 2.547 9.534 -8.534 1.00 98.00 80 LYS A CA 1
ATOM 623 C C . LYS A 1 80 ? 2.575 8.187 -7.808 1.00 98.00 80 LYS A C 1
ATOM 625 O O . LYS A 1 80 ? 2.227 8.137 -6.637 1.00 98.00 80 LYS A O 1
ATOM 630 N N . ALA A 1 81 ? 3.042 7.125 -8.462 1.00 98.25 81 ALA A N 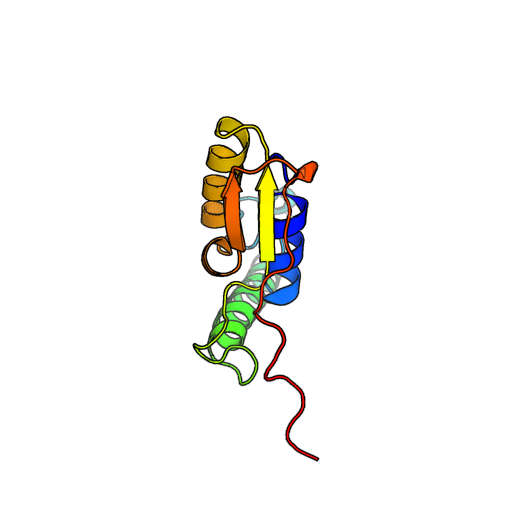1
ATOM 631 C CA . ALA A 1 81 ? 3.143 5.791 -7.874 1.00 98.25 81 ALA A CA 1
ATOM 632 C C . ALA A 1 81 ? 4.055 5.759 -6.640 1.00 98.25 81 ALA A C 1
ATOM 634 O O . ALA A 1 81 ? 3.660 5.237 -5.599 1.00 98.25 81 ALA A O 1
ATOM 635 N N . LYS A 1 82 ? 5.228 6.401 -6.718 1.00 97.69 82 LYS A N 1
ATOM 636 C CA . LYS A 1 82 ? 6.151 6.556 -5.582 1.00 97.69 82 LYS A CA 1
ATOM 637 C C . LYS A 1 82 ? 5.489 7.282 -4.411 1.00 97.69 82 LYS A C 1
ATOM 639 O O . LYS A 1 82 ? 5.569 6.815 -3.278 1.00 97.69 82 LYS A O 1
ATOM 644 N N . GLN A 1 83 ? 4.812 8.401 -4.680 1.00 97.75 83 GLN A N 1
ATOM 645 C CA . GLN A 1 83 ? 4.129 9.158 -3.630 1.00 97.75 83 GLN A CA 1
ATOM 646 C C . GLN A 1 83 ? 2.964 8.367 -3.018 1.00 97.75 83 GLN A C 1
ATOM 648 O O . GLN A 1 83 ? 2.789 8.380 -1.801 1.00 97.75 83 GLN A O 1
ATOM 653 N N . ASN A 1 84 ? 2.197 7.649 -3.839 1.00 97.06 84 ASN A N 1
ATOM 654 C CA . ASN A 1 84 ? 1.102 6.800 -3.377 1.00 97.06 84 ASN A CA 1
ATOM 655 C C . ASN A 1 84 ? 1.615 5.671 -2.476 1.00 97.06 84 ASN A C 1
ATOM 657 O O . ASN A 1 84 ? 1.056 5.461 -1.405 1.00 97.06 84 ASN A O 1
ATOM 661 N N . ALA A 1 85 ? 2.703 4.998 -2.862 1.00 95.75 85 ALA A N 1
ATOM 662 C CA . ALA A 1 85 ? 3.313 3.939 -2.059 1.00 95.75 85 ALA A CA 1
ATOM 663 C C . ALA A 1 85 ? 3.815 4.457 -0.704 1.00 95.75 85 ALA A C 1
ATOM 665 O O . ALA A 1 85 ? 3.606 3.802 0.316 1.00 95.75 85 ALA A O 1
ATOM 666 N N . LYS A 1 86 ? 4.399 5.664 -0.679 1.00 94.38 86 LYS A N 1
ATOM 667 C CA . LYS A 1 86 ? 4.808 6.333 0.563 1.00 94.38 86 LYS A CA 1
ATOM 668 C C . LYS A 1 86 ? 3.609 6.649 1.457 1.00 94.38 86 LYS A C 1
ATOM 670 O O . LYS A 1 86 ? 3.639 6.361 2.646 1.00 94.38 86 LYS A O 1
ATOM 675 N N . ASN A 1 87 ? 2.537 7.198 0.885 1.00 93.06 87 ASN A N 1
ATOM 676 C CA . ASN A 1 87 ? 1.303 7.487 1.624 1.00 93.06 87 ASN A CA 1
ATOM 677 C C . ASN A 1 87 ? 0.628 6.210 2.158 1.00 93.06 87 ASN A C 1
ATOM 679 O O . ASN A 1 87 ? -0.044 6.256 3.184 1.00 93.06 87 ASN A O 1
ATOM 683 N N . ALA A 1 88 ? 0.802 5.090 1.454 1.00 92.06 88 ALA A N 1
ATOM 684 C CA . ALA A 1 88 ? 0.273 3.779 1.810 1.00 92.06 88 ALA A CA 1
ATOM 685 C C . ALA A 1 88 ? 1.180 2.974 2.763 1.00 92.06 88 ALA A C 1
ATOM 687 O O . ALA A 1 88 ? 0.780 1.888 3.176 1.00 92.06 88 ALA A O 1
ATOM 688 N N . GLY A 1 89 ? 2.374 3.484 3.101 1.00 89.25 89 GLY A N 1
ATOM 689 C CA . GLY A 1 89 ? 3.313 2.851 4.035 1.00 89.25 89 GLY A CA 1
ATOM 690 C C . GLY A 1 89 ? 4.094 1.654 3.478 1.00 89.25 89 GLY A C 1
ATOM 691 O O . GLY A 1 89 ? 4.650 0.888 4.256 1.00 89.25 89 GLY A O 1
ATOM 692 N N . VAL A 1 90 ? 4.144 1.474 2.154 1.00 91.44 90 VAL A N 1
ATOM 693 C CA . VAL A 1 90 ? 4.732 0.285 1.492 1.00 91.44 90 VAL A CA 1
ATOM 694 C C . VAL A 1 90 ? 5.832 0.625 0.479 1.00 91.44 90 VAL A C 1
ATOM 696 O O . VAL A 1 90 ? 6.229 -0.211 -0.330 1.00 91.44 90 VAL A O 1
ATOM 699 N N . ASP A 1 91 ? 6.345 1.856 0.489 1.00 93.00 91 ASP A N 1
ATOM 700 C CA . ASP A 1 91 ? 7.382 2.321 -0.441 1.00 93.00 91 ASP A CA 1
ATOM 701 C C . ASP A 1 91 ? 8.670 1.491 -0.376 1.00 93.00 91 ASP A C 1
ATOM 703 O O . ASP A 1 91 ? 9.270 1.200 -1.410 1.00 93.00 91 ASP A O 1
ATOM 707 N N . HIS A 1 92 ? 9.051 1.048 0.819 1.00 89.44 92 HIS A N 1
ATOM 708 C CA . HIS A 1 92 ? 10.227 0.211 1.047 1.00 89.44 92 HIS A CA 1
ATOM 709 C C . HIS A 1 92 ? 10.132 -1.186 0.399 1.00 89.44 92 HIS A C 1
ATOM 711 O O . HIS A 1 92 ? 11.161 -1.817 0.159 1.00 89.44 92 HIS A O 1
ATOM 717 N N . LEU A 1 93 ? 8.926 -1.653 0.055 1.00 90.25 93 LEU A N 1
ATOM 718 C CA . LEU A 1 93 ? 8.694 -2.968 -0.557 1.00 90.25 93 LEU A CA 1
ATOM 719 C C . LEU A 1 93 ? 8.717 -2.937 -2.091 1.00 90.25 93 LEU A C 1
ATOM 721 O O . LEU A 1 93 ? 8.789 -4.000 -2.717 1.00 90.25 93 LEU A O 1
ATOM 725 N N . ILE A 1 94 ? 8.653 -1.748 -2.706 1.00 93.62 94 ILE A N 1
ATOM 726 C CA . ILE A 1 94 ? 8.448 -1.597 -4.150 1.00 93.62 94 ILE A CA 1
ATOM 727 C C . ILE A 1 94 ? 9.601 -0.829 -4.803 1.00 93.62 94 ILE A C 1
ATOM 729 O O . ILE A 1 94 ? 9.872 0.332 -4.496 1.00 93.62 94 ILE A O 1
ATOM 733 N N . GLN A 1 95 ? 10.248 -1.449 -5.789 1.00 93.81 95 GLN A N 1
ATOM 734 C CA . GLN A 1 95 ? 11.187 -0.771 -6.675 1.00 93.81 95 GLN A CA 1
ATOM 735 C C . GLN A 1 95 ? 10.462 -0.167 -7.875 1.00 93.81 95 GLN A C 1
ATOM 737 O O . GLN A 1 95 ? 9.844 -0.883 -8.657 1.00 93.81 95 GLN A O 1
ATOM 742 N N . TRP A 1 96 ? 10.614 1.138 -8.076 1.00 94.94 96 TRP A N 1
ATOM 743 C CA . TRP A 1 96 ? 10.056 1.846 -9.228 1.00 94.94 96 TRP A CA 1
ATOM 744 C C . TRP A 1 96 ? 11.148 2.200 -10.231 1.00 94.94 96 TRP A C 1
ATOM 746 O O . TRP A 1 96 ? 12.156 2.802 -9.851 1.00 94.94 96 TRP A O 1
ATOM 756 N N . GLN A 1 97 ? 10.929 1.903 -11.508 1.00 94.94 97 GLN A N 1
ATOM 757 C CA . GLN A 1 97 ? 11.872 2.231 -12.574 1.00 94.94 97 GLN A CA 1
ATOM 758 C C . GLN A 1 97 ? 11.137 2.664 -13.844 1.00 94.94 97 GLN A C 1
ATOM 760 O O . GLN A 1 97 ? 10.130 2.078 -14.227 1.00 94.94 97 GLN A O 1
ATOM 765 N N . GLN A 1 98 ? 11.654 3.696 -14.513 1.00 96.38 98 GLN A N 1
ATOM 766 C CA . GLN A 1 98 ? 11.182 4.040 -15.848 1.00 96.38 98 GLN A CA 1
ATOM 767 C C . GLN A 1 98 ? 11.732 3.036 -16.855 1.00 96.38 98 GLN A C 1
ATOM 769 O O . GLN A 1 98 ? 12.930 2.747 -16.854 1.00 96.38 98 GLN A O 1
ATOM 774 N N . GLY A 1 99 ? 10.864 2.501 -17.703 1.00 94.44 99 GLY A N 1
ATOM 775 C CA . GLY A 1 99 ? 11.276 1.536 -18.709 1.00 94.44 99 GLY A CA 1
ATOM 776 C C . GLY A 1 99 ? 10.146 1.154 -19.646 1.00 94.44 99 GLY A C 1
ATOM 777 O O . GLY A 1 99 ? 8.984 1.069 -19.245 1.00 94.44 99 GLY A O 1
ATOM 778 N N . ASP A 1 100 ? 10.523 0.901 -20.894 1.00 93.31 100 ASP A N 1
ATOM 779 C CA . ASP A 1 100 ? 9.647 0.260 -21.863 1.00 93.31 100 ASP A CA 1
ATOM 780 C C . ASP A 1 100 ? 9.441 -1.210 -21.472 1.00 93.31 100 ASP A C 1
ATOM 782 O O . ASP A 1 100 ? 10.383 -1.911 -21.090 1.00 93.31 100 ASP A O 1
ATOM 786 N N . VAL A 1 101 ? 8.203 -1.681 -21.596 1.00 91.50 101 VAL A N 1
ATOM 787 C CA . VAL A 1 101 ? 7.851 -3.091 -21.415 1.00 91.50 101 VAL A CA 1
ATOM 788 C C . VAL A 1 101 ? 8.635 -3.978 -22.381 1.00 91.50 101 VAL A C 1
ATOM 790 O O . VAL A 1 101 ? 9.057 -5.062 -21.983 1.00 91.50 101 VAL A O 1
ATOM 793 N N . ALA A 1 102 ? 8.898 -3.514 -23.606 1.00 93.62 102 ALA A N 1
ATOM 794 C CA . ALA A 1 102 ? 9.669 -4.268 -24.594 1.00 93.62 102 ALA A CA 1
ATOM 795 C C . ALA A 1 102 ? 11.124 -4.533 -24.154 1.00 93.62 102 ALA A C 1
ATOM 797 O O . ALA A 1 102 ? 11.735 -5.506 -24.590 1.00 93.62 102 ALA A O 1
ATOM 798 N N . ALA A 1 103 ? 11.676 -3.692 -23.273 1.00 90.75 103 ALA A N 1
ATOM 799 C CA . ALA A 1 103 ? 13.043 -3.805 -22.766 1.00 90.75 103 ALA A CA 1
ATOM 800 C C . ALA A 1 103 ? 13.130 -4.490 -21.387 1.00 90.75 103 ALA A C 1
ATOM 802 O O . ALA A 1 103 ? 14.205 -4.518 -20.778 1.00 90.75 103 ALA A O 1
ATOM 803 N N . LEU A 1 104 ? 12.014 -5.018 -20.868 1.00 90.44 104 LEU A N 1
ATOM 804 C CA . LEU A 1 104 ? 11.956 -5.602 -19.533 1.00 90.44 104 LEU A CA 1
ATOM 805 C C . LEU A 1 104 ? 12.814 -6.872 -19.446 1.00 90.44 104 LEU A C 1
ATOM 807 O O . LEU A 1 104 ? 12.705 -7.784 -20.263 1.00 90.44 104 LEU A O 1
ATOM 811 N N . LYS A 1 105 ? 13.644 -6.950 -18.403 1.00 88.88 105 LYS A N 1
ATOM 812 C CA . LYS A 1 105 ? 14.477 -8.118 -18.095 1.00 88.88 105 LYS A CA 1
ATOM 813 C C . LYS A 1 105 ? 14.094 -8.687 -16.738 1.00 88.88 105 LYS A C 1
ATOM 815 O O . LYS A 1 105 ? 13.710 -7.950 -15.830 1.00 88.88 105 LYS A O 1
ATOM 820 N N . LYS A 1 106 ? 14.220 -10.007 -16.593 1.00 84.25 106 LYS A N 1
ATOM 821 C CA . LYS A 1 106 ? 14.034 -10.678 -15.304 1.00 84.25 106 LYS A CA 1
ATOM 822 C C . LYS A 1 106 ? 15.070 -10.149 -14.305 1.00 84.25 106 LYS A C 1
ATOM 824 O O . LYS A 1 106 ? 16.246 -10.051 -14.631 1.00 84.25 106 LYS A O 1
ATOM 829 N N . SER A 1 107 ? 14.621 -9.824 -13.094 1.00 68.69 107 SER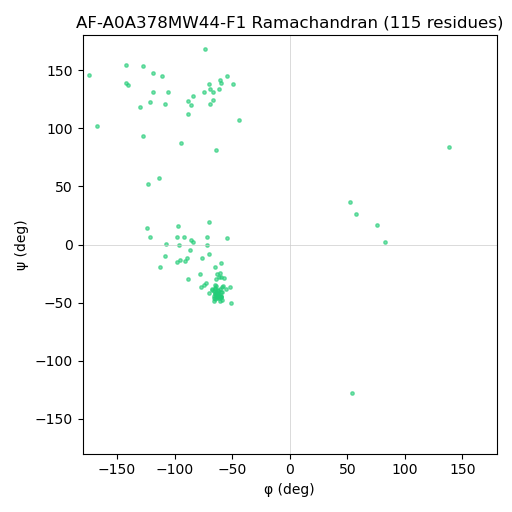 A N 1
ATOM 830 C CA . SER A 1 107 ? 15.510 -9.505 -11.973 1.00 68.69 107 SER A CA 1
ATOM 831 C C . SER A 1 107 ? 16.250 -10.769 -11.510 1.00 68.69 107 SER A C 1
ATOM 833 O O . SER A 1 107 ? 15.621 -11.810 -11.311 1.00 68.69 107 SER A O 1
ATOM 835 N N . ASP A 1 108 ? 17.567 -10.682 -11.295 1.00 65.38 108 ASP A N 1
ATOM 836 C CA . ASP A 1 108 ? 18.439 -11.802 -10.883 1.00 65.38 108 ASP A CA 1
ATOM 837 C C . ASP A 1 108 ? 18.241 -12.274 -9.424 1.00 65.38 108 ASP A C 1
ATOM 839 O O . ASP A 1 108 ? 18.946 -13.158 -8.937 1.00 65.38 108 ASP A O 1
ATOM 843 N N . SER A 1 109 ? 17.238 -11.751 -8.718 1.00 57.28 109 SER A N 1
ATOM 844 C CA . SER A 1 109 ? 16.938 -11.984 -7.292 1.00 57.28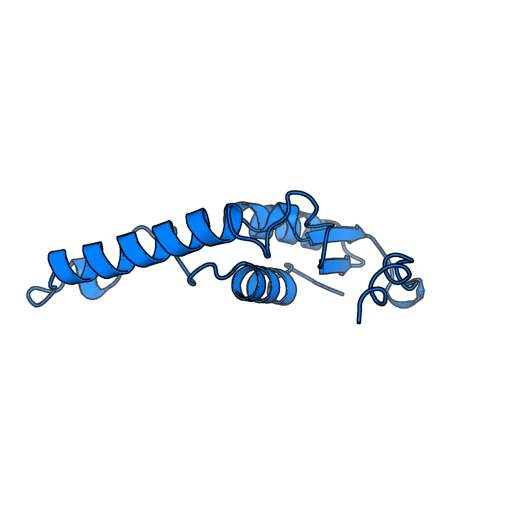 109 SER A CA 1
ATOM 845 C C . SER A 1 109 ? 16.423 -13.402 -6.940 1.00 57.28 109 SER A C 1
ATOM 847 O O . SER A 1 109 ? 15.821 -13.623 -5.888 1.00 57.28 109 SER A O 1
ATOM 849 N N . GLY A 1 110 ? 16.648 -14.399 -7.805 1.00 49.91 110 GLY A N 1
ATOM 850 C CA . GLY A 1 110 ? 16.047 -15.736 -7.720 1.00 49.91 110 GLY A CA 1
ATOM 851 C C . GLY A 1 110 ? 16.948 -16.904 -7.299 1.00 49.91 110 GLY A C 1
ATOM 852 O O . GLY A 1 110 ? 16.445 -18.022 -7.271 1.00 49.91 110 GLY A O 1
ATOM 853 N N . LYS A 1 111 ? 18.244 -16.722 -7.000 1.00 43.12 111 LYS A N 1
ATOM 854 C CA . LYS A 1 111 ? 19.165 -17.873 -6.826 1.00 43.12 111 LYS A CA 1
ATOM 855 C C . LYS A 1 111 ? 19.293 -18.486 -5.419 1.00 43.12 111 LYS A C 1
ATOM 857 O O . LYS A 1 111 ? 19.788 -19.600 -5.341 1.00 43.12 111 LYS A O 1
ATOM 862 N N . ASN A 1 112 ? 18.793 -17.872 -4.341 1.00 41.38 112 ASN A N 1
ATOM 863 C CA . ASN A 1 112 ? 19.002 -18.382 -2.968 1.00 41.38 112 ASN A CA 1
ATOM 864 C C . ASN A 1 112 ? 17.698 -18.663 -2.194 1.00 41.38 112 ASN A C 1
ATOM 866 O O . ASN A 1 112 ? 17.519 -18.157 -1.092 1.00 41.38 112 ASN A O 1
ATOM 870 N N . ARG A 1 113 ? 16.752 -19.434 -2.751 1.00 50.44 113 ARG A N 1
ATOM 871 C CA . ARG A 1 113 ? 15.523 -19.816 -2.013 1.00 50.44 113 ARG A CA 1
ATOM 872 C C . ARG A 1 113 ? 15.287 -21.318 -1.850 1.00 50.44 113 ARG A C 1
ATOM 874 O O . ARG A 1 113 ? 14.229 -21.689 -1.359 1.00 50.44 113 ARG A O 1
ATOM 881 N N . HIS A 1 114 ? 16.221 -22.185 -2.240 1.00 41.66 114 HIS A N 1
ATOM 882 C CA . HIS A 1 114 ? 16.114 -23.634 -2.009 1.00 41.66 114 HIS A CA 1
ATOM 883 C C . HIS A 1 114 ? 17.387 -24.142 -1.325 1.00 41.66 114 HIS A C 1
ATOM 885 O O . HIS A 1 114 ? 18.375 -24.454 -1.983 1.00 41.66 114 HIS A O 1
ATOM 891 N N . GLY A 1 115 ? 17.362 -24.191 0.005 1.00 35.59 115 GLY A N 1
ATOM 892 C CA . GLY A 1 115 ? 18.407 -24.793 0.824 1.00 35.59 115 GLY A CA 1
ATOM 893 C C . GLY A 1 115 ? 17.910 -24.952 2.255 1.00 35.59 115 GLY A C 1
ATOM 894 O O . GLY A 1 115 ? 17.862 -23.969 2.986 1.00 35.59 115 GLY A O 1
ATOM 895 N N . GLY A 1 116 ? 17.528 -26.177 2.617 1.00 37.50 116 GLY A N 1
ATOM 896 C CA . GLY A 1 116 ? 17.140 -26.558 3.975 1.00 37.50 116 GLY A CA 1
ATOM 897 C C . GLY A 1 116 ? 15.924 -27.475 3.991 1.00 37.50 116 GLY A C 1
ATOM 898 O O . GLY A 1 116 ? 14.805 -26.990 4.108 1.00 37.50 116 GLY A O 1
ATOM 899 N N . VAL A 1 117 ? 16.185 -28.773 3.803 1.00 39.72 117 VAL A N 1
ATOM 900 C CA . VAL A 1 117 ? 15.319 -29.886 4.234 1.00 39.72 117 VAL A CA 1
ATOM 901 C C . VAL A 1 117 ? 15.233 -29.883 5.755 1.00 39.72 117 VAL A C 1
ATOM 903 O O . VAL A 1 117 ? 16.282 -29.581 6.371 1.00 39.72 117 VAL A O 1
#

InterPro domains:
  IPR000241 Ribosomal RNA large subunit methyltransferase K/L-like, methyltransferase domain [PF01170] (1-107)
  IPR029063 S-adenosyl-L-methionine-dependent methyltransferase superfamily [G3DSA:3.40.50.150] (1-107)
  IPR029063 S-adenosyl-L-methionine-dependent methyltransferase superfamily [SSF53335] (1-103)

Secondary structure (DSSP, 8-state):
--TTSHHHHHHHHHHTTPPTTTT----GGGG-TT--HHHHHHHHHHHHHHHHHHHHSTT--TT----EEEEES-HHHHHHHHHHHHHTT-GGGEEEEE--GGG----STTSSS----